Protein AF-A0A1Q4VH76-F1 (afdb_monomer_lite)

Secondary structure (DSSP, 8-state):
--HHHHHHHHTT---HHHHHHHHHHHHHHHSEEEEEEEEESS--TTHHHHHHHHHHHHTT-TTSEEEE-TTSSEEEEEEESS-TT-HHHHHHHHHHHH-S--PPPEEEEETTEEEEEEEEEEP-BTTTB--EEEEEEEEEHHHHHHHHHHHSPPTT----PPP-

Radius of gyration: 19.23 Å; chains: 1; bounding box: 39×55×54 Å

Foldseek 3Di:
DDVQLVCCVVVVVDDSVVSVVVVVVVCFQLAKKKKKFKDFPDDDACPQVVLQCLLCVQLPNNPWDWDADPSRRMIMTDSGPPDQQCFVVSQVSSCVSVDDDKDDWDWDAFPVGIKIKIKDWDDADPPGGGIMMMMMMMHRNVRVVRCCVVPDDDPPPPDDDDDD

Structure (mmCIF, N/CA/C/O backbone):
data_AF-A0A1Q4VH76-F1
#
_entry.id   AF-A0A1Q4VH76-F1
#
loop_
_atom_site.group_PDB
_atom_site.id
_atom_site.type_symbol
_atom_site.label_atom_id
_atom_site.label_alt_id
_atom_site.label_comp_id
_atom_site.label_asym_id
_atom_site.label_entity_id
_atom_site.label_seq_id
_atom_site.pdbx_PDB_ins_code
_atom_site.Cartn_x
_atom_site.Cartn_y
_atom_site.Cartn_z
_atom_site.occupancy
_atom_site.B_iso_or_equiv
_atom_site.auth_seq_id
_atom_site.auth_comp_id
_atom_site.auth_asym_id
_atom_site.auth_atom_id
_atom_site.pdbx_PDB_model_num
ATOM 1 N N . MET A 1 1 ? -13.783 11.649 24.751 1.00 48.97 1 MET A N 1
ATOM 2 C CA . MET A 1 1 ? -13.213 10.465 25.425 1.00 48.97 1 MET A CA 1
ATOM 3 C C . MET A 1 1 ? -13.866 9.288 24.732 1.00 48.97 1 MET A C 1
ATOM 5 O O . MET A 1 1 ? -15.086 9.298 24.699 1.00 48.97 1 MET A O 1
ATOM 9 N N . SER A 1 2 ? -13.124 8.432 24.026 1.00 60.19 2 SER A N 1
ATOM 10 C CA . SER A 1 2 ? -13.746 7.394 23.190 1.00 60.19 2 SER A CA 1
ATOM 11 C C . SER A 1 2 ? -14.300 6.272 24.068 1.00 60.19 2 SER A C 1
ATOM 13 O O . SER A 1 2 ? -13.543 5.666 24.828 1.00 60.19 2 SER A O 1
ATOM 15 N N . ASP A 1 3 ? -15.608 6.026 23.959 1.00 72.88 3 ASP A N 1
ATOM 16 C CA . ASP A 1 3 ? -16.342 4.971 24.682 1.00 72.88 3 ASP A CA 1
ATOM 17 C C . ASP A 1 3 ? -15.665 3.597 24.526 1.00 72.88 3 ASP A C 1
ATOM 19 O O . ASP A 1 3 ? -15.542 2.837 25.478 1.00 72.88 3 ASP A O 1
ATOM 23 N N . GLU A 1 4 ? -15.062 3.333 23.369 1.00 67.88 4 GLU A N 1
ATOM 24 C CA . GLU A 1 4 ? -14.482 2.028 23.037 1.00 67.88 4 GLU A CA 1
ATOM 25 C C . GLU A 1 4 ? -13.257 1.638 23.892 1.00 67.88 4 GLU A C 1
ATOM 27 O O . GLU A 1 4 ? -13.030 0.460 24.158 1.00 67.88 4 GLU A O 1
ATOM 32 N N . SER A 1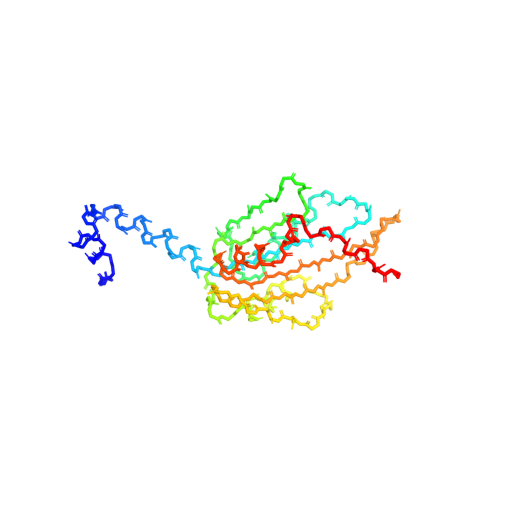 5 ? -12.458 2.602 24.372 1.00 74.88 5 SER A N 1
ATOM 33 C CA . SER A 1 5 ? -11.357 2.294 25.306 1.00 74.88 5 SER A CA 1
ATOM 34 C C . SER A 1 5 ? -11.874 2.013 26.717 1.00 74.88 5 SER A C 1
ATOM 36 O O . SER A 1 5 ? -11.227 1.291 27.471 1.00 74.88 5 SER A O 1
ATOM 38 N N . GLN A 1 6 ? -13.032 2.573 27.084 1.00 73.88 6 GLN A N 1
ATOM 39 C CA . GLN A 1 6 ? -13.699 2.240 28.341 1.00 73.88 6 GLN A CA 1
ATOM 40 C C . GLN A 1 6 ? -14.301 0.838 28.279 1.00 73.88 6 GLN A C 1
ATOM 42 O O . GLN A 1 6 ? -14.131 0.090 29.240 1.00 73.88 6 GLN A O 1
ATOM 47 N N . ASP A 1 7 ? -14.890 0.447 27.149 1.00 78.12 7 ASP A N 1
ATOM 48 C CA . ASP A 1 7 ? -15.429 -0.903 26.946 1.00 78.12 7 ASP A CA 1
ATOM 49 C C . ASP A 1 7 ? -14.333 -1.974 27.073 1.00 78.12 7 ASP A C 1
ATOM 51 O O . ASP A 1 7 ? -14.497 -2.958 27.793 1.00 78.12 7 ASP A O 1
ATOM 55 N N . LEU A 1 8 ? -13.151 -1.745 26.487 1.00 74.44 8 LEU A N 1
ATOM 56 C CA . LEU A 1 8 ? -11.996 -2.647 26.625 1.00 74.44 8 LEU A CA 1
ATOM 57 C C . LEU A 1 8 ? -11.519 -2.820 28.080 1.00 74.44 8 LEU A C 1
ATOM 59 O O . LEU A 1 8 ? -11.071 -3.903 28.460 1.00 74.44 8 LEU A O 1
ATOM 63 N N . VAL A 1 9 ? -11.626 -1.776 28.905 1.00 76.62 9 VAL A N 1
ATOM 64 C CA . VAL A 1 9 ? -11.285 -1.843 30.336 1.00 76.62 9 VAL A CA 1
ATOM 65 C C . VAL A 1 9 ? -12.382 -2.535 31.142 1.00 76.62 9 VAL A C 1
ATOM 67 O O . VAL A 1 9 ? -12.087 -3.376 31.991 1.00 76.62 9 VAL A O 1
ATOM 70 N N . LEU A 1 10 ? -13.645 -2.184 30.894 1.00 79.44 10 LEU A N 1
ATOM 71 C CA . LEU A 1 10 ? -14.787 -2.658 31.675 1.00 79.44 10 LEU A CA 1
ATOM 72 C C . LEU A 1 10 ? -15.162 -4.108 31.348 1.00 79.44 10 LEU A C 1
ATOM 74 O O . LEU A 1 10 ? -15.479 -4.870 32.260 1.00 79.44 10 LEU A O 1
ATOM 78 N N . GLU A 1 11 ? -15.102 -4.496 30.076 1.00 80.62 11 GLU A N 1
ATOM 79 C CA . GLU A 1 11 ? -15.498 -5.827 29.605 1.00 80.62 11 GLU A CA 1
ATOM 80 C C . GLU A 1 11 ? -14.295 -6.751 29.384 1.00 80.62 11 GLU A C 1
ATOM 82 O O . GLU A 1 11 ? -14.372 -7.949 29.658 1.00 80.62 11 GLU A O 1
ATOM 87 N N . GLY A 1 12 ? -13.166 -6.201 28.929 1.00 74.81 12 GLY A N 1
ATOM 88 C CA . GLY A 1 12 ? -11.950 -6.965 28.632 1.00 74.81 12 GLY A CA 1
ATOM 89 C C . GLY A 1 12 ? -11.050 -7.227 29.842 1.00 74.81 12 GLY A C 1
ATOM 90 O O . GLY A 1 12 ? -10.116 -8.021 29.742 1.00 74.81 12 GLY A O 1
ATOM 91 N N . GLY A 1 13 ? -11.302 -6.569 30.981 1.00 84.81 13 GLY A N 1
ATOM 92 C CA . GLY A 1 13 ? -10.467 -6.677 32.184 1.00 84.81 13 GLY A CA 1
ATOM 93 C C . GLY A 1 13 ? -9.053 -6.110 32.013 1.00 84.81 13 GLY A C 1
ATOM 94 O O . GLY A 1 13 ? -8.172 -6.417 32.817 1.00 84.81 13 GLY A O 1
ATOM 95 N N . LEU A 1 14 ? -8.834 -5.307 30.968 1.00 85.50 14 LEU A N 1
ATOM 96 C CA . LEU A 1 14 ? -7.560 -4.659 30.681 1.00 85.50 14 LEU A CA 1
ATOM 97 C C . LEU A 1 14 ? -7.347 -3.463 31.607 1.00 85.50 14 LEU A C 1
ATOM 99 O O . LEU A 1 14 ? -8.283 -2.760 31.994 1.00 85.50 14 LEU A O 1
ATOM 103 N N . THR A 1 15 ? -6.090 -3.171 31.922 1.00 90.62 15 THR A N 1
ATOM 104 C CA . THR A 1 15 ? -5.741 -1.858 32.461 1.00 90.62 15 THR A CA 1
ATOM 105 C C . THR A 1 15 ? -5.966 -0.782 31.398 1.00 90.62 15 THR A C 1
ATOM 107 O O . THR A 1 15 ? -5.955 -1.042 30.196 1.00 90.62 15 THR A O 1
ATOM 110 N N . TRP A 1 16 ? -6.127 0.472 31.826 1.00 85.56 16 TRP A N 1
ATOM 111 C CA . TRP A 1 16 ? -6.297 1.590 30.892 1.00 85.56 16 TRP A CA 1
ATOM 112 C C . TRP A 1 16 ? -5.133 1.725 29.897 1.00 85.56 16 TRP A C 1
ATOM 114 O O . TRP A 1 16 ? -5.353 2.045 28.733 1.00 85.56 16 TRP A O 1
ATOM 124 N N . ALA A 1 17 ? -3.899 1.456 30.336 1.00 86.69 17 ALA A N 1
ATOM 125 C CA . ALA A 1 17 ? -2.727 1.501 29.464 1.00 86.69 17 ALA A CA 1
ATOM 126 C C . ALA A 1 17 ? -2.792 0.421 28.372 1.00 86.69 17 ALA A C 1
ATOM 128 O O . ALA A 1 17 ? -2.596 0.733 27.202 1.00 86.69 17 ALA A O 1
ATOM 129 N N . GLU A 1 18 ? -3.147 -0.812 28.743 1.00 88.31 18 GLU A N 1
ATOM 130 C CA . GLU A 1 18 ? -3.310 -1.924 27.799 1.00 88.31 18 GLU A CA 1
ATOM 131 C C . GLU A 1 18 ? -4.471 -1.683 26.829 1.00 88.31 18 GLU A C 1
ATOM 133 O O . GLU A 1 18 ? -4.348 -1.974 25.645 1.00 88.31 18 GLU A O 1
ATOM 138 N N . ALA A 1 19 ? -5.584 -1.106 27.292 1.00 87.25 19 ALA A N 1
ATOM 139 C CA . ALA A 1 19 ? -6.715 -0.768 26.429 1.00 87.25 19 ALA A CA 1
ATOM 140 C C . ALA A 1 19 ? -6.363 0.317 25.396 1.00 87.25 19 ALA A C 1
ATOM 142 O O . ALA A 1 19 ? -6.783 0.230 24.243 1.00 87.25 19 ALA A O 1
ATOM 143 N N . VAL A 1 20 ? -5.576 1.326 25.786 1.00 85.62 20 VAL A N 1
ATOM 144 C CA . VAL A 1 20 ? -5.080 2.364 24.865 1.00 85.62 20 VAL A CA 1
ATOM 145 C C . VAL A 1 20 ? -4.078 1.784 23.869 1.00 85.62 20 VAL A C 1
ATOM 147 O O . VAL A 1 20 ? -4.159 2.090 22.682 1.00 85.62 20 VAL A O 1
ATOM 150 N N . GLU A 1 21 ? -3.157 0.934 24.324 1.00 86.19 21 GLU A N 1
ATOM 151 C CA . GLU A 1 21 ? -2.182 0.270 23.454 1.00 86.19 21 GLU A CA 1
ATOM 152 C C . GLU A 1 21 ? -2.870 -0.655 22.444 1.00 86.19 21 GLU A C 1
ATOM 154 O O . GLU A 1 21 ? -2.623 -0.556 21.242 1.00 86.19 21 GLU A O 1
ATOM 159 N N . LEU A 1 22 ? -3.793 -1.499 22.912 1.00 86.44 22 LEU A N 1
ATOM 160 C CA . LEU A 1 22 ? -4.586 -2.374 22.056 1.00 86.44 22 LEU A CA 1
ATOM 161 C C . LEU A 1 22 ? -5.420 -1.567 21.061 1.00 86.44 22 LEU A C 1
ATOM 163 O O . LEU A 1 22 ? -5.526 -1.960 19.902 1.00 86.44 22 LEU A O 1
ATOM 167 N N . ARG A 1 23 ? -5.986 -0.431 21.483 1.00 84.94 23 ARG A N 1
ATOM 168 C CA . ARG A 1 23 ? -6.723 0.438 20.569 1.00 84.94 23 ARG A CA 1
ATOM 169 C C . ARG A 1 23 ? -5.820 1.009 19.482 1.00 84.94 23 ARG A C 1
ATOM 171 O O . ARG A 1 23 ? -6.189 0.929 18.320 1.00 84.94 23 ARG A O 1
ATOM 178 N N . GLY A 1 24 ? -4.637 1.502 19.843 1.00 84.00 24 GLY A N 1
ATOM 179 C CA . GLY A 1 24 ? -3.658 1.975 18.865 1.00 84.00 24 GLY A CA 1
ATOM 180 C C . GLY A 1 24 ? -3.259 0.882 17.872 1.00 84.00 24 GLY A C 1
ATOM 181 O O . GLY A 1 24 ? -3.193 1.134 16.675 1.00 84.00 24 GLY A O 1
ATOM 182 N N . LEU A 1 25 ? -3.082 -0.357 18.345 1.00 85.12 25 LEU A N 1
ATOM 183 C CA . LEU A 1 25 ? -2.818 -1.493 17.464 1.00 85.12 25 LEU A CA 1
ATOM 184 C C . LEU A 1 25 ? -3.996 -1.771 16.520 1.00 85.12 25 LEU A C 1
ATOM 186 O O . LEU A 1 25 ? -3.782 -2.001 15.335 1.00 85.12 25 LEU A O 1
ATOM 190 N N . LEU A 1 26 ? -5.233 -1.760 17.024 1.00 84.88 26 LEU A N 1
ATOM 191 C CA . LEU A 1 26 ? -6.423 -1.955 16.194 1.00 84.88 26 LEU A CA 1
ATOM 192 C C . LEU A 1 26 ? -6.553 -0.850 15.142 1.00 84.88 26 LEU A C 1
ATOM 194 O O . LEU A 1 26 ? -6.774 -1.163 13.974 1.00 84.88 26 LEU A O 1
ATOM 198 N N . ASP A 1 27 ? -6.356 0.408 15.534 1.00 85.56 27 ASP A N 1
ATOM 199 C CA . ASP A 1 27 ? -6.379 1.551 14.622 1.00 85.56 27 ASP A CA 1
ATOM 200 C C . ASP A 1 27 ? -5.317 1.377 13.517 1.00 85.56 27 ASP A C 1
ATOM 202 O O . ASP A 1 27 ? -5.640 1.504 12.338 1.00 85.56 27 ASP A O 1
ATOM 206 N N . ASP A 1 28 ? -4.091 0.964 13.863 1.00 85.62 28 ASP A N 1
ATOM 207 C CA . ASP A 1 28 ? -3.028 0.662 12.891 1.00 85.62 28 ASP A CA 1
ATOM 208 C C . ASP A 1 28 ? -3.411 -0.485 11.932 1.00 85.62 28 ASP A C 1
ATOM 210 O O . ASP A 1 28 ? -3.054 -0.463 10.753 1.00 85.62 28 ASP A O 1
ATOM 214 N N . MET A 1 29 ? -4.143 -1.501 12.406 1.00 84.38 29 MET A N 1
ATOM 215 C CA . MET A 1 29 ? -4.558 -2.644 11.580 1.00 84.38 29 MET A CA 1
ATOM 216 C C . MET A 1 29 ? -5.687 -2.316 10.594 1.00 84.38 29 MET A C 1
ATOM 218 O O . MET A 1 29 ? -5.794 -2.961 9.543 1.00 84.38 29 MET A O 1
ATOM 222 N N . PHE A 1 30 ? -6.528 -1.339 10.929 1.00 86.88 30 PHE A N 1
ATOM 223 C CA . PHE A 1 30 ? -7.583 -0.824 10.054 1.00 86.88 30 PHE A CA 1
ATOM 224 C C . PHE A 1 30 ? -7.164 0.438 9.295 1.00 86.88 30 PHE A C 1
ATOM 226 O O . PHE A 1 30 ? -7.918 0.923 8.455 1.00 86.88 30 PHE A O 1
ATOM 233 N N . ALA A 1 31 ? -5.956 0.945 9.528 1.00 91.75 31 ALA A N 1
ATOM 234 C CA . ALA A 1 31 ? -5.408 2.047 8.763 1.00 91.75 31 ALA A CA 1
ATOM 235 C C . ALA A 1 31 ? -5.105 1.634 7.319 1.00 91.75 31 ALA A C 1
ATOM 237 O O . ALA A 1 31 ? -4.745 0.488 7.019 1.00 91.75 31 ALA A O 1
ATOM 238 N N . MET A 1 32 ? -5.207 2.611 6.418 1.00 95.50 32 MET A N 1
ATOM 239 C CA . MET A 1 32 ? -4.834 2.442 5.023 1.00 95.50 32 MET A CA 1
ATOM 240 C C . MET A 1 32 ? -3.332 2.161 4.912 1.00 95.50 32 MET A C 1
ATOM 242 O O . MET A 1 32 ? -2.495 2.914 5.422 1.00 95.50 32 MET A O 1
ATOM 246 N N . MET A 1 33 ? -3.005 1.096 4.194 1.00 96.88 33 MET A N 1
ATOM 247 C CA . MET A 1 33 ? -1.655 0.699 3.832 1.00 96.88 33 MET A CA 1
ATOM 248 C C . MET A 1 33 ? -1.498 0.803 2.315 1.00 96.88 33 MET A C 1
ATOM 250 O O . MET A 1 33 ? -2.428 0.552 1.546 1.00 96.88 33 MET A O 1
ATOM 254 N N . LEU A 1 34 ? -0.286 1.123 1.878 1.00 97.50 34 LEU A N 1
ATOM 255 C CA . LEU A 1 34 ? 0.115 1.053 0.479 1.00 97.50 34 LEU A CA 1
ATOM 256 C C . LEU A 1 34 ? 1.225 0.017 0.336 1.00 97.50 34 LEU A C 1
ATOM 258 O O . LEU A 1 34 ? 2.010 -0.203 1.258 1.00 97.50 34 LEU A O 1
ATOM 262 N N . SER A 1 35 ? 1.318 -0.612 -0.824 1.00 96.88 35 SER A N 1
ATOM 263 C CA . SER A 1 35 ? 2.424 -1.504 -1.151 1.00 96.88 35 SER A CA 1
ATOM 264 C C . SER A 1 35 ? 2.909 -1.235 -2.563 1.00 96.88 35 SER A C 1
ATOM 266 O O . SER A 1 35 ? 2.105 -0.934 -3.442 1.00 96.88 35 SER A O 1
ATOM 268 N N . VAL A 1 36 ? 4.220 -1.332 -2.764 1.00 96.38 36 VAL A N 1
ATOM 269 C CA . VAL A 1 36 ? 4.870 -1.292 -4.073 1.00 96.38 36 VAL A CA 1
ATOM 270 C C . VAL A 1 36 ? 5.679 -2.572 -4.235 1.00 96.38 36 VAL A C 1
ATOM 272 O O . VAL A 1 36 ? 6.454 -2.908 -3.341 1.00 96.38 36 VAL A O 1
ATOM 275 N N . THR A 1 37 ? 5.553 -3.238 -5.380 1.00 95.00 37 THR A N 1
ATOM 276 C CA . THR A 1 37 ? 6.392 -4.379 -5.768 1.00 95.00 37 THR A CA 1
ATOM 277 C C . THR A 1 37 ? 7.036 -4.111 -7.117 1.00 95.00 37 THR A C 1
ATOM 279 O O . THR A 1 37 ? 6.392 -3.638 -8.052 1.00 95.00 37 THR A O 1
ATOM 282 N N . VAL A 1 38 ? 8.322 -4.420 -7.210 1.00 93.31 38 VAL A N 1
ATOM 283 C CA . VAL A 1 38 ? 9.127 -4.318 -8.420 1.00 93.31 38 VAL A CA 1
ATOM 284 C C . VAL A 1 38 ? 9.328 -5.719 -8.978 1.00 93.31 38 VAL A C 1
ATOM 286 O O . VAL A 1 38 ? 9.963 -6.565 -8.354 1.00 93.31 38 VAL A O 1
ATOM 289 N N . GLU A 1 39 ? 8.811 -5.943 -10.174 1.00 91.56 39 GLU A N 1
ATOM 290 C CA . GLU A 1 39 ? 9.087 -7.113 -10.994 1.00 91.56 39 GLU A CA 1
ATOM 291 C C . GLU A 1 39 ? 10.107 -6.714 -12.061 1.00 91.56 39 GLU A C 1
ATOM 293 O O . GLU A 1 39 ? 9.918 -5.721 -12.760 1.00 91.56 39 GLU A O 1
ATOM 298 N N . ALA A 1 40 ? 11.215 -7.441 -12.163 1.00 86.56 40 ALA A N 1
ATOM 299 C CA . ALA A 1 40 ? 12.254 -7.154 -13.143 1.00 86.56 40 ALA A CA 1
ATOM 300 C C . ALA A 1 40 ? 13.019 -8.427 -13.512 1.00 86.56 40 ALA A C 1
ATOM 302 O O . ALA A 1 40 ? 13.303 -9.249 -12.640 1.00 86.56 40 ALA A O 1
ATOM 303 N N . ASP A 1 41 ? 13.423 -8.545 -14.780 1.00 82.56 41 ASP A N 1
ATOM 304 C CA . ASP A 1 41 ? 14.278 -9.651 -15.249 1.00 82.56 41 ASP A CA 1
ATOM 305 C C . ASP A 1 41 ? 15.638 -9.675 -14.533 1.00 82.56 41 ASP A C 1
ATOM 307 O O . ASP A 1 41 ? 16.237 -10.727 -14.304 1.00 82.56 41 ASP A O 1
ATOM 311 N N . VAL A 1 42 ? 16.137 -8.487 -14.188 1.00 81.00 42 VAL A N 1
ATOM 312 C CA . VAL A 1 42 ? 17.368 -8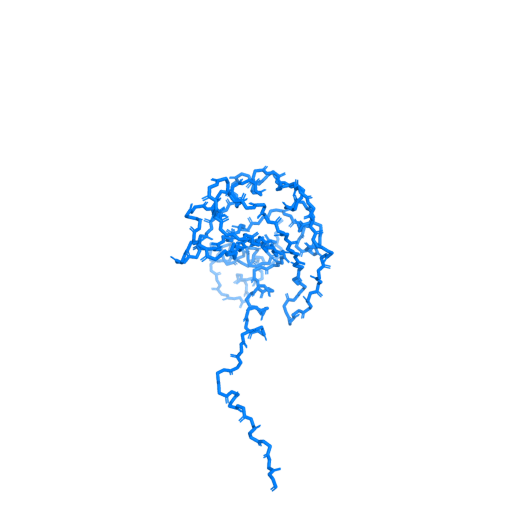.284 -13.430 1.00 81.00 42 VAL A CA 1
ATOM 313 C C . VAL A 1 42 ? 17.012 -7.494 -12.175 1.00 81.00 42 VAL A C 1
ATOM 315 O O . VAL A 1 42 ? 16.400 -6.431 -12.302 1.00 81.00 42 VAL A O 1
ATOM 318 N N . PRO A 1 43 ? 17.408 -7.954 -10.973 1.00 77.31 43 PRO A N 1
ATOM 319 C CA . PRO A 1 43 ? 17.166 -7.207 -9.749 1.00 77.31 43 PRO A CA 1
ATOM 320 C C . PRO A 1 43 ? 17.694 -5.777 -9.863 1.00 77.31 43 PRO A C 1
ATOM 322 O O . PRO A 1 43 ? 18.829 -5.563 -10.293 1.00 77.31 43 PRO A O 1
ATOM 325 N N . VAL A 1 44 ? 16.884 -4.809 -9.434 1.00 84.06 44 VAL A N 1
ATOM 326 C CA . VAL A 1 44 ? 17.278 -3.400 -9.315 1.00 84.06 44 VAL A CA 1
ATOM 327 C C . VAL A 1 44 ? 17.330 -3.059 -7.823 1.00 84.06 44 VAL A C 1
ATOM 329 O O . VAL A 1 44 ? 16.307 -2.678 -7.246 1.00 84.06 44 VAL A O 1
ATOM 332 N N . PRO A 1 45 ? 18.488 -3.246 -7.157 1.00 84.62 45 PRO A N 1
ATOM 333 C CA . PRO A 1 45 ? 18.591 -3.080 -5.713 1.00 84.62 45 PRO A CA 1
ATOM 334 C C . PRO A 1 45 ? 18.145 -1.687 -5.269 1.00 84.62 45 PRO A C 1
ATOM 336 O O . PRO A 1 45 ? 18.545 -0.683 -5.855 1.00 84.62 45 PRO A O 1
ATOM 339 N N . GLY A 1 46 ? 17.319 -1.632 -4.224 1.00 89.19 46 GLY A N 1
ATOM 340 C CA . GLY A 1 46 ? 16.840 -0.380 -3.635 1.00 89.19 46 GLY A CA 1
ATOM 341 C C . GLY A 1 46 ? 15.722 0.322 -4.411 1.00 89.19 46 GLY A C 1
ATOM 342 O O . GLY A 1 46 ? 15.201 1.321 -3.920 1.00 89.19 46 GLY A O 1
ATOM 343 N N . LEU A 1 47 ? 15.295 -0.185 -5.577 1.00 91.75 47 LEU A N 1
ATOM 344 C CA . LEU A 1 47 ? 14.230 0.465 -6.346 1.00 91.75 47 LEU A CA 1
ATOM 345 C C . LEU A 1 47 ? 12.896 0.473 -5.586 1.00 91.75 47 LEU A C 1
ATOM 347 O O . LEU A 1 47 ? 12.238 1.509 -5.538 1.00 91.75 47 LEU A O 1
ATOM 351 N N . ALA A 1 48 ? 12.515 -0.636 -4.943 1.00 93.88 48 ALA A N 1
ATOM 352 C CA . ALA A 1 48 ? 11.287 -0.695 -4.147 1.00 93.88 48 ALA A CA 1
ATOM 353 C C . ALA A 1 48 ? 11.306 0.316 -2.985 1.00 93.88 48 ALA A C 1
ATOM 355 O O . ALA A 1 48 ? 10.333 1.039 -2.775 1.00 93.88 48 ALA A O 1
ATOM 356 N N . GLU A 1 49 ? 12.440 0.432 -2.284 1.00 95.88 49 GLU A N 1
ATOM 357 C CA . GLU A 1 49 ? 12.635 1.417 -1.215 1.00 95.88 49 GLU A CA 1
ATOM 358 C C . GLU A 1 49 ? 12.530 2.852 -1.744 1.00 95.88 49 GLU A C 1
ATOM 360 O O . GLU A 1 49 ? 11.814 3.678 -1.179 1.00 95.88 49 GLU A O 1
ATOM 365 N N . GLN A 1 50 ? 13.193 3.147 -2.865 1.00 95.56 50 GLN A N 1
ATOM 366 C CA . GLN A 1 50 ? 13.147 4.463 -3.495 1.00 95.56 50 GLN A CA 1
ATOM 367 C C . GLN A 1 50 ? 11.721 4.845 -3.907 1.00 95.56 50 GLN A C 1
ATOM 369 O O . GLN A 1 50 ? 11.286 5.969 -3.651 1.00 95.56 50 GLN A O 1
ATOM 374 N N . LEU A 1 51 ? 10.978 3.924 -4.526 1.00 95.62 51 LEU A N 1
ATOM 375 C CA . LEU A 1 51 ? 9.584 4.155 -4.903 1.00 95.62 51 LEU A CA 1
ATOM 376 C C . LEU A 1 51 ? 8.714 4.381 -3.664 1.00 95.62 51 LEU A C 1
ATOM 378 O O . LEU A 1 51 ? 7.918 5.317 -3.645 1.00 95.62 51 LEU A O 1
ATOM 382 N N . ALA A 1 52 ? 8.908 3.598 -2.603 1.00 96.94 52 ALA A N 1
ATOM 383 C CA . ALA A 1 52 ? 8.174 3.781 -1.358 1.00 96.94 52 ALA A CA 1
ATOM 384 C C . ALA A 1 52 ? 8.458 5.134 -0.690 1.00 96.94 52 ALA A C 1
ATOM 386 O O . ALA A 1 52 ? 7.535 5.786 -0.202 1.00 96.94 52 ALA A O 1
ATOM 387 N N . LEU A 1 53 ? 9.709 5.603 -0.715 1.00 97.12 53 LEU A N 1
ATOM 388 C CA . LEU A 1 53 ? 10.086 6.931 -0.224 1.00 97.12 53 LEU A CA 1
ATOM 389 C C . LEU A 1 53 ? 9.406 8.052 -1.020 1.00 97.12 53 LEU A C 1
ATOM 391 O O . LEU A 1 53 ? 8.935 9.029 -0.426 1.00 97.12 53 LEU A O 1
ATOM 395 N N . LEU A 1 54 ? 9.337 7.908 -2.346 1.00 96.31 54 LEU A N 1
ATOM 396 C CA . LEU A 1 54 ? 8.653 8.856 -3.226 1.00 96.31 54 LEU A CA 1
ATOM 397 C C . LEU A 1 54 ? 7.147 8.877 -2.966 1.00 96.31 54 LEU A C 1
ATOM 399 O O . LEU A 1 54 ? 6.592 9.959 -2.801 1.00 96.31 54 LEU A O 1
ATOM 403 N N . VAL A 1 55 ? 6.505 7.709 -2.858 1.00 97.12 55 VAL A N 1
ATOM 404 C CA . VAL A 1 55 ? 5.080 7.601 -2.507 1.00 97.12 55 VAL A CA 1
ATOM 405 C C . VAL A 1 55 ? 4.820 8.265 -1.163 1.00 97.12 55 VAL A C 1
ATOM 407 O O . VAL A 1 55 ? 4.018 9.190 -1.099 1.00 97.12 55 VAL A O 1
ATOM 410 N N . ARG A 1 56 ? 5.546 7.867 -0.110 1.00 96.62 56 ARG A N 1
ATOM 411 C CA . ARG A 1 56 ? 5.399 8.420 1.244 1.00 96.62 56 ARG A CA 1
ATOM 412 C C . ARG A 1 56 ? 5.495 9.947 1.259 1.00 96.62 56 ARG A C 1
ATOM 414 O O . ARG A 1 56 ? 4.709 10.620 1.920 1.00 96.62 56 ARG A O 1
ATOM 421 N N . THR A 1 57 ? 6.461 10.495 0.524 1.00 96.06 57 THR A N 1
ATOM 422 C CA . THR A 1 57 ? 6.652 11.946 0.418 1.00 96.06 57 THR A CA 1
ATOM 423 C C . THR A 1 57 ? 5.530 12.599 -0.389 1.00 96.06 57 THR A C 1
ATOM 425 O O . THR A 1 57 ? 5.004 13.630 0.020 1.00 96.06 57 THR A O 1
ATOM 428 N N . GLY A 1 58 ? 5.145 12.008 -1.521 1.00 96.06 58 GLY A N 1
ATOM 429 C CA . GLY A 1 58 ? 4.162 12.581 -2.437 1.00 96.06 58 GLY A CA 1
ATOM 430 C C . GLY A 1 58 ? 2.724 12.537 -1.923 1.00 96.06 58 GLY A C 1
ATOM 431 O O . GLY A 1 58 ? 1.951 13.428 -2.258 1.00 96.06 58 GLY A O 1
ATOM 432 N N . ILE A 1 59 ? 2.379 11.573 -1.064 1.00 96.19 59 ILE A N 1
ATOM 433 C CA . ILE A 1 59 ? 1.081 11.548 -0.367 1.00 96.19 59 ILE A CA 1
ATOM 434 C C . ILE A 1 59 ? 1.063 12.425 0.898 1.00 96.19 59 ILE A C 1
ATOM 436 O O . ILE A 1 59 ? 0.033 12.519 1.554 1.00 96.19 59 ILE A O 1
ATOM 440 N N . GLY A 1 60 ? 2.181 13.079 1.242 1.00 95.31 60 GLY A N 1
ATOM 441 C CA . GLY A 1 60 ? 2.258 13.990 2.387 1.00 95.31 60 GLY A CA 1
ATOM 442 C C . GLY A 1 60 ? 2.363 13.302 3.750 1.00 95.31 60 GLY A C 1
ATOM 443 O O . GLY A 1 60 ? 2.030 13.917 4.758 1.00 95.31 60 GLY A O 1
ATOM 444 N N . GLU A 1 61 ? 2.862 12.066 3.797 1.00 93.12 61 GLU A N 1
ATOM 445 C CA . GLU A 1 61 ? 2.888 11.217 4.997 1.00 93.12 61 GLU A CA 1
ATOM 446 C C . GLU A 1 61 ? 4.326 10.886 5.455 1.00 93.12 61 GLU A C 1
ATOM 448 O O . GLU A 1 61 ? 4.716 9.719 5.551 1.00 93.12 61 GLU A O 1
ATOM 453 N N . PRO A 1 62 ? 5.185 11.884 5.745 1.00 87.88 62 PRO A N 1
ATOM 454 C CA . PRO A 1 62 ? 6.622 11.671 5.960 1.00 87.88 62 PRO A CA 1
ATOM 455 C C . PRO A 1 62 ? 6.953 10.784 7.171 1.00 87.88 62 PRO A C 1
ATOM 457 O O . PRO A 1 62 ? 8.074 10.282 7.275 1.00 87.88 62 PRO A O 1
ATOM 460 N N . HIS A 1 63 ? 5.997 10.600 8.082 1.00 87.75 63 HIS A N 1
ATOM 461 C CA . HIS A 1 63 ? 6.160 9.840 9.317 1.00 87.75 63 HIS A CA 1
ATOM 462 C C . HIS A 1 63 ? 5.702 8.382 9.207 1.00 87.75 63 HIS A C 1
ATOM 464 O O . HIS A 1 63 ? 5.986 7.598 10.114 1.00 87.75 63 HIS A O 1
ATOM 470 N N . CYS A 1 64 ? 5.055 7.991 8.103 1.00 90.81 64 CYS A N 1
ATOM 471 C CA . CYS A 1 64 ? 4.691 6.598 7.882 1.00 90.81 64 CYS A CA 1
ATOM 472 C C . CYS A 1 64 ? 5.933 5.715 7.750 1.00 90.81 64 CYS A C 1
ATOM 474 O O . CYS A 1 64 ? 6.977 6.110 7.202 1.00 90.81 64 CYS A O 1
ATOM 476 N N . ARG A 1 65 ? 5.812 4.488 8.259 1.00 94.25 65 ARG A N 1
ATOM 477 C CA . ARG A 1 65 ? 6.887 3.503 8.191 1.00 94.25 65 ARG A CA 1
ATOM 478 C C . ARG A 1 65 ? 6.977 2.954 6.775 1.00 94.25 65 ARG A C 1
ATOM 480 O O . ARG A 1 65 ? 5.983 2.894 6.053 1.00 94.25 65 ARG A O 1
ATOM 487 N N . ILE A 1 66 ? 8.188 2.559 6.405 1.00 96.88 66 ILE A N 1
ATOM 488 C CA . ILE A 1 66 ? 8.451 1.761 5.213 1.00 96.88 66 ILE A CA 1
ATOM 489 C C . ILE A 1 66 ? 9.060 0.456 5.700 1.00 96.88 66 ILE A C 1
ATOM 491 O O . ILE A 1 66 ? 10.027 0.477 6.463 1.00 96.88 66 ILE A O 1
ATOM 495 N N . GLN A 1 67 ? 8.484 -0.661 5.276 1.00 96.00 67 GLN A N 1
ATOM 496 C CA . GLN A 1 67 ? 8.999 -1.990 5.571 1.00 96.00 67 GLN A CA 1
ATOM 497 C C . GLN A 1 67 ? 9.282 -2.722 4.266 1.00 96.00 67 GLN A C 1
ATOM 499 O O . GLN A 1 67 ? 8.386 -2.899 3.444 1.00 96.00 67 GLN A O 1
ATOM 504 N N . LEU A 1 68 ? 10.533 -3.141 4.090 1.00 96.19 68 LEU A N 1
ATOM 505 C CA . LEU A 1 68 ? 10.968 -3.909 2.930 1.00 96.19 68 LEU A CA 1
ATOM 506 C C . LEU A 1 68 ? 10.726 -5.404 3.147 1.00 96.19 68 LEU A C 1
ATOM 508 O O . LEU A 1 68 ? 10.831 -5.901 4.272 1.00 96.19 68 LEU A O 1
ATOM 512 N N . SER A 1 69 ? 10.428 -6.115 2.063 1.00 93.56 69 SER A N 1
ATOM 513 C CA . SER A 1 69 ? 10.529 -7.573 2.025 1.00 93.56 69 SER A CA 1
ATOM 514 C C . SER A 1 69 ? 11.992 -8.018 2.106 1.00 93.56 69 SER A C 1
ATOM 516 O O . SER A 1 69 ? 12.909 -7.258 1.794 1.00 93.56 69 SER A O 1
ATOM 518 N N . GLU A 1 70 ? 12.220 -9.270 2.509 1.00 90.88 70 GLU A N 1
ATOM 519 C CA . GLU A 1 70 ? 13.574 -9.834 2.638 1.00 90.88 70 GLU A CA 1
ATOM 520 C C . GLU A 1 70 ? 14.347 -9.841 1.310 1.00 90.88 70 GLU A C 1
ATOM 522 O O . GLU A 1 70 ? 15.563 -9.664 1.299 1.00 90.88 70 GLU A O 1
ATOM 527 N N . ASP A 1 71 ? 13.641 -10.008 0.189 1.00 89.50 71 ASP A N 1
ATOM 528 C CA . ASP A 1 71 ? 14.207 -9.961 -1.163 1.00 89.50 71 ASP A CA 1
ATOM 529 C C . ASP A 1 71 ? 14.430 -8.530 -1.692 1.00 89.50 71 ASP A C 1
ATOM 531 O O . ASP A 1 71 ? 15.036 -8.349 -2.749 1.00 89.50 71 ASP A O 1
ATOM 535 N N . GLY A 1 72 ? 13.959 -7.506 -0.969 1.00 89.81 72 GLY A N 1
ATOM 536 C CA . GLY A 1 72 ? 14.055 -6.099 -1.358 1.00 89.81 72 GLY A CA 1
ATOM 537 C C . GLY A 1 72 ? 13.234 -5.713 -2.594 1.00 89.81 72 GLY A C 1
ATOM 538 O O . GLY A 1 72 ? 13.401 -4.601 -3.099 1.00 89.81 72 GLY A O 1
ATOM 539 N N . LEU A 1 73 ? 12.365 -6.600 -3.093 1.00 92.00 73 LEU A N 1
ATOM 540 C CA . LEU A 1 73 ? 11.527 -6.359 -4.272 1.00 92.00 73 LEU A CA 1
ATOM 541 C C . LEU A 1 73 ? 10.222 -5.649 -3.927 1.00 92.00 73 LEU A C 1
ATOM 543 O O . LEU A 1 73 ? 9.608 -5.040 -4.800 1.00 92.00 73 LEU A O 1
ATOM 547 N N . SER A 1 74 ? 9.795 -5.709 -2.667 1.00 94.25 74 SER A N 1
ATOM 548 C CA . SER A 1 74 ? 8.555 -5.102 -2.202 1.00 94.25 74 SER A CA 1
ATOM 549 C C . SER A 1 74 ? 8.785 -4.175 -1.019 1.00 94.25 74 SER A C 1
ATOM 551 O O . SER A 1 74 ? 9.667 -4.385 -0.186 1.00 94.25 74 SER A O 1
ATOM 553 N N . ALA A 1 75 ? 7.945 -3.152 -0.930 1.00 96.50 75 ALA A N 1
ATOM 554 C CA . ALA A 1 75 ? 7.926 -2.203 0.165 1.00 96.50 75 ALA A CA 1
ATOM 555 C C . ALA A 1 75 ? 6.477 -1.927 0.578 1.00 96.50 75 ALA A C 1
ATOM 557 O O . ALA A 1 75 ? 5.651 -1.535 -0.246 1.00 96.50 75 ALA A O 1
ATOM 558 N N . ALA A 1 76 ? 6.167 -2.128 1.855 1.00 96.31 76 ALA A N 1
ATOM 559 C CA . ALA A 1 76 ? 4.915 -1.704 2.467 1.00 96.31 76 ALA A CA 1
ATOM 560 C C . ALA A 1 76 ? 5.086 -0.317 3.093 1.00 96.31 76 ALA A C 1
ATOM 562 O O . ALA A 1 76 ? 6.133 -0.013 3.667 1.00 96.31 76 ALA A O 1
ATOM 563 N N . ILE A 1 77 ? 4.051 0.511 2.993 1.00 97.06 77 ILE A N 1
ATOM 564 C CA . ILE A 1 77 ? 4.016 1.892 3.466 1.00 97.06 77 ILE A CA 1
ATOM 565 C C . ILE A 1 77 ? 2.785 2.050 4.348 1.00 97.06 77 ILE A C 1
ATOM 567 O O . ILE A 1 77 ? 1.664 1.786 3.913 1.00 97.06 77 ILE A O 1
ATOM 571 N N . GLY A 1 78 ? 2.998 2.512 5.573 1.00 95.31 78 GLY A N 1
ATOM 572 C CA . GLY A 1 78 ? 1.925 2.835 6.505 1.00 95.31 78 GLY A CA 1
ATOM 573 C C . GLY A 1 78 ? 2.261 2.458 7.949 1.00 95.31 78 GLY A C 1
ATOM 574 O O . GLY A 1 78 ? 3.431 2.193 8.251 1.00 95.31 78 GLY A O 1
ATOM 575 N N . PRO A 1 79 ? 1.271 2.473 8.855 1.00 94.00 79 PRO A N 1
ATOM 576 C CA . PRO A 1 79 ? -0.111 2.939 8.643 1.00 94.00 79 PRO A CA 1
ATOM 577 C C . PRO A 1 79 ? -0.153 4.398 8.172 1.00 94.00 79 PRO A C 1
ATOM 579 O O . PRO A 1 79 ? 0.674 5.193 8.615 1.00 94.00 79 PRO A O 1
ATOM 582 N N . THR A 1 80 ? -1.046 4.732 7.234 1.00 94.12 80 THR A N 1
ATOM 583 C CA . THR A 1 80 ? -1.232 6.102 6.705 1.00 94.12 80 THR A CA 1
ATOM 584 C C . THR A 1 80 ? -2.476 6.764 7.298 1.00 94.12 80 THR A C 1
ATOM 586 O O . THR A 1 80 ? -3.384 6.069 7.748 1.00 94.12 80 THR A O 1
ATOM 589 N N . GLY A 1 81 ? -2.544 8.098 7.281 1.00 90.75 81 GLY A N 1
ATOM 590 C CA . GLY A 1 81 ? -3.733 8.869 7.657 1.00 90.75 81 GLY A CA 1
ATOM 591 C C . GLY A 1 81 ? -4.756 9.026 6.527 1.00 90.75 81 GLY A C 1
ATOM 592 O O . GLY A 1 81 ? -5.699 9.808 6.657 1.00 90.75 81 GLY A O 1
ATOM 593 N N . LEU A 1 82 ? -4.571 8.318 5.407 1.00 92.81 82 LEU A N 1
ATOM 594 C CA . LEU A 1 82 ? -5.532 8.283 4.309 1.00 92.81 82 LEU A CA 1
ATOM 595 C C . LEU A 1 82 ? -6.807 7.549 4.736 1.00 92.81 82 LEU A C 1
ATOM 597 O O . LEU A 1 82 ? -6.772 6.639 5.564 1.00 92.81 82 LEU A O 1
ATOM 601 N N . ASP A 1 83 ? -7.930 7.930 4.131 1.00 91.75 83 ASP A N 1
ATOM 60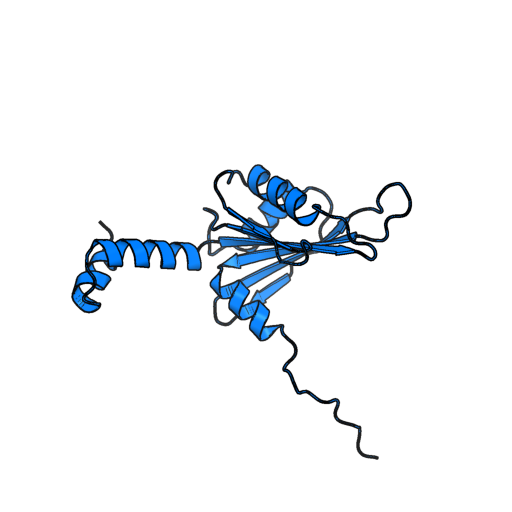2 C CA . ASP A 1 83 ? -9.233 7.336 4.427 1.00 91.75 83 ASP A CA 1
ATOM 603 C C . ASP A 1 83 ? -9.234 5.825 4.130 1.00 91.75 83 ASP A C 1
ATOM 605 O O . ASP A 1 83 ? -9.059 5.399 2.982 1.00 91.75 83 ASP A O 1
ATOM 609 N N . ALA A 1 84 ? -9.430 5.026 5.183 1.00 88.12 84 ALA A N 1
ATOM 610 C CA . ALA A 1 84 ? -9.420 3.568 5.151 1.00 88.12 84 ALA A CA 1
ATOM 611 C C . ALA A 1 84 ? -10.499 2.978 4.223 1.00 88.12 84 ALA A C 1
ATOM 613 O O . ALA A 1 84 ? -10.308 1.899 3.660 1.00 88.12 84 ALA A O 1
ATOM 614 N N . GLU A 1 85 ? -11.595 3.709 4.001 1.00 90.12 85 GLU A N 1
ATOM 615 C CA . GLU A 1 85 ? -12.723 3.274 3.172 1.00 90.12 85 GLU A CA 1
ATOM 616 C C . GLU A 1 85 ? -12.500 3.535 1.672 1.00 90.12 85 GLU A C 1
ATOM 618 O O . GLU A 1 85 ? -13.292 3.104 0.829 1.00 90.12 85 GLU A O 1
ATOM 623 N N . LEU A 1 86 ? -11.421 4.239 1.304 1.00 93.69 86 LEU A N 1
ATOM 624 C CA . LEU A 1 86 ? -11.185 4.724 -0.058 1.00 93.69 86 LEU A CA 1
ATOM 625 C C . LEU A 1 86 ? -9.854 4.222 -0.653 1.00 93.69 86 LEU A C 1
ATOM 627 O O . LEU A 1 86 ? -9.008 5.034 -1.050 1.00 93.69 86 LEU A O 1
ATOM 631 N N . PRO A 1 87 ? -9.656 2.898 -0.828 1.00 95.50 87 PRO A N 1
ATOM 632 C CA . PRO A 1 87 ? -8.409 2.358 -1.377 1.00 95.50 87 PRO A CA 1
ATOM 633 C C . PRO A 1 87 ? -8.110 2.857 -2.794 1.00 95.50 87 PRO A C 1
ATOM 635 O O . PRO A 1 87 ? -6.954 3.088 -3.126 1.00 95.50 87 PRO A O 1
ATOM 638 N N . LEU A 1 88 ? -9.125 3.105 -3.631 1.00 97.00 88 LEU A N 1
ATOM 639 C CA . LEU A 1 88 ? -8.910 3.685 -4.963 1.00 97.00 88 LEU A CA 1
ATOM 640 C C . LEU A 1 88 ? -8.348 5.110 -4.902 1.00 97.00 88 LEU A C 1
ATOM 642 O O . LEU A 1 88 ? -7.494 5.462 -5.713 1.00 97.00 88 LEU A O 1
ATOM 646 N N . ALA A 1 89 ? -8.802 5.925 -3.946 1.00 97.12 89 ALA A N 1
ATOM 647 C CA . ALA A 1 89 ? -8.288 7.280 -3.774 1.00 97.12 89 ALA A CA 1
ATOM 648 C C . ALA A 1 89 ? -6.844 7.253 -3.255 1.00 97.12 89 ALA A C 1
ATOM 650 O O . ALA A 1 89 ? -5.994 7.980 -3.768 1.00 97.12 89 ALA A O 1
ATOM 651 N N . ALA A 1 90 ? -6.553 6.367 -2.297 1.00 97.31 90 ALA A N 1
ATOM 652 C CA . ALA A 1 90 ? -5.202 6.155 -1.789 1.00 97.31 90 ALA A CA 1
ATOM 653 C C . ALA A 1 90 ? -4.245 5.665 -2.891 1.00 97.31 90 ALA A C 1
ATOM 655 O O . ALA A 1 90 ? -3.146 6.200 -3.049 1.00 97.31 90 ALA A O 1
ATOM 656 N N . LEU A 1 91 ? -4.693 4.712 -3.715 1.00 97.88 91 LEU A N 1
ATOM 657 C CA . LEU A 1 91 ? -3.937 4.207 -4.858 1.00 97.88 91 LEU A CA 1
ATOM 658 C C . LEU A 1 91 ? -3.673 5.307 -5.893 1.00 97.88 91 LEU A C 1
ATOM 660 O O . LEU A 1 91 ? -2.552 5.436 -6.378 1.00 97.88 91 LEU A O 1
ATOM 664 N N . ALA A 1 92 ? -4.679 6.131 -6.202 1.00 97.62 92 ALA A N 1
ATOM 665 C CA . ALA A 1 92 ? -4.537 7.250 -7.129 1.00 97.62 92 ALA A CA 1
ATOM 666 C C . ALA A 1 92 ? -3.550 8.310 -6.611 1.00 97.62 92 ALA A C 1
ATOM 668 O O . ALA A 1 92 ? -2.745 8.827 -7.387 1.00 97.62 92 ALA A O 1
ATOM 669 N N . ALA A 1 93 ? -3.561 8.603 -5.306 1.00 97.25 93 ALA A N 1
ATOM 670 C CA . ALA A 1 93 ? -2.598 9.510 -4.685 1.00 97.25 93 ALA A CA 1
ATOM 671 C C . ALA A 1 93 ? -1.161 8.965 -4.785 1.00 97.25 93 ALA A C 1
ATOM 673 O O . ALA A 1 93 ? -0.251 9.689 -5.192 1.00 97.25 93 ALA A O 1
ATOM 674 N N . ALA A 1 94 ? -0.964 7.675 -4.492 1.00 97.19 94 ALA A N 1
ATOM 675 C CA . ALA A 1 94 ? 0.331 7.009 -4.627 1.00 97.19 94 ALA A CA 1
ATOM 676 C C . ALA A 1 94 ? 0.821 6.969 -6.088 1.00 97.19 94 ALA A C 1
ATOM 678 O O . ALA A 1 94 ? 1.985 7.262 -6.368 1.00 97.19 94 ALA A O 1
ATOM 679 N N . ALA A 1 95 ? -0.075 6.679 -7.035 1.00 96.44 95 ALA A N 1
ATOM 680 C CA . ALA A 1 95 ? 0.230 6.655 -8.467 1.00 96.44 95 ALA A CA 1
ATOM 681 C C . ALA A 1 95 ? 0.627 8.046 -8.965 1.00 96.44 95 ALA A C 1
ATOM 683 O O . ALA A 1 95 ? 1.616 8.195 -9.685 1.00 96.44 95 ALA A O 1
ATOM 684 N N . GLY A 1 96 ? -0.104 9.072 -8.521 1.00 96.00 96 GLY A N 1
ATOM 685 C CA . GLY A 1 96 ? 0.201 10.472 -8.788 1.00 96.00 96 GLY A CA 1
ATOM 686 C C . GLY A 1 96 ? 1.571 10.887 -8.249 1.00 96.00 96 GLY A C 1
ATOM 687 O O . GLY A 1 96 ? 2.321 11.550 -8.962 1.00 96.00 96 GLY A O 1
ATOM 688 N N . ALA A 1 97 ? 1.938 10.438 -7.043 1.00 95.62 97 ALA A N 1
ATOM 689 C CA . ALA A 1 97 ? 3.251 10.695 -6.448 1.00 95.62 97 ALA A CA 1
ATOM 690 C C . ALA A 1 97 ? 4.411 10.111 -7.274 1.00 95.62 97 ALA A C 1
ATOM 692 O O . ALA A 1 97 ? 5.474 10.723 -7.372 1.00 95.62 97 ALA A O 1
ATOM 693 N N . LEU A 1 98 ? 4.209 8.945 -7.892 1.00 94.06 98 LEU A N 1
ATOM 694 C CA . LEU A 1 98 ? 5.203 8.307 -8.759 1.00 94.06 98 LEU A CA 1
ATOM 695 C C . LEU A 1 98 ? 5.164 8.792 -10.215 1.00 94.06 98 LEU A C 1
ATOM 697 O O . LEU A 1 98 ? 6.066 8.450 -10.989 1.00 94.06 98 LEU A O 1
ATOM 701 N N . GLY A 1 99 ? 4.131 9.542 -10.604 1.00 91.50 99 GLY A N 1
ATOM 702 C CA . GLY A 1 99 ? 3.887 9.978 -11.978 1.00 91.50 99 GLY A CA 1
ATOM 703 C C . GLY A 1 99 ? 3.703 8.818 -12.966 1.00 91.50 99 GLY A C 1
ATOM 704 O O . GLY A 1 99 ? 3.457 7.675 -12.585 1.00 91.50 99 GLY A O 1
ATOM 705 N N . GLY A 1 100 ? 3.863 9.100 -14.260 1.00 89.31 100 GLY A N 1
ATOM 706 C CA . GLY A 1 100 ? 3.767 8.095 -15.325 1.00 89.31 100 GLY A CA 1
ATOM 707 C C . GLY A 1 100 ? 2.333 7.701 -15.697 1.00 89.31 100 GLY A C 1
ATOM 708 O O . GLY A 1 100 ? 1.365 8.298 -15.233 1.00 89.31 100 GLY A O 1
ATOM 709 N N . THR A 1 101 ? 2.217 6.711 -16.584 1.00 92.69 101 THR A N 1
ATOM 710 C CA . THR A 1 101 ? 0.930 6.131 -16.999 1.00 92.69 101 THR A CA 1
ATOM 711 C C . THR A 1 101 ? 0.762 4.786 -16.315 1.00 92.69 101 THR A C 1
ATOM 713 O O . THR A 1 101 ? 1.682 3.973 -16.345 1.00 92.69 101 THR A O 1
ATOM 716 N N . TRP A 1 102 ? -0.394 4.581 -15.696 1.00 95.25 102 TRP A N 1
ATOM 717 C CA . TRP A 1 102 ? -0.740 3.373 -14.955 1.00 95.25 102 TRP A CA 1
ATOM 718 C C . TRP A 1 102 ? -1.882 2.646 -15.656 1.00 95.25 102 TRP A C 1
ATOM 720 O O . TRP A 1 102 ? -2.703 3.278 -16.321 1.00 95.25 102 TRP A O 1
ATOM 730 N N . GLU A 1 103 ? -1.917 1.327 -15.506 1.00 97.19 103 GLU A N 1
ATOM 731 C CA . GLU A 1 103 ? -3.052 0.500 -15.901 1.00 97.19 103 GLU A CA 1
ATOM 732 C C . GLU A 1 103 ? -4.310 0.904 -15.116 1.00 97.19 103 GLU A C 1
ATOM 734 O O . GLU A 1 103 ? -4.229 1.419 -13.991 1.00 97.19 103 GLU A O 1
ATOM 739 N N . ASP A 1 104 ? -5.484 0.645 -15.691 1.00 96.88 104 ASP A N 1
ATOM 740 C CA . ASP A 1 104 ? -6.742 0.867 -14.984 1.00 96.88 104 ASP A CA 1
ATOM 741 C C . ASP A 1 104 ? -6.756 0.045 -13.684 1.00 96.88 104 ASP A C 1
ATOM 743 O O . ASP A 1 104 ? -6.482 -1.161 -13.710 1.00 96.88 104 ASP A O 1
ATOM 747 N N . PRO A 1 105 ? -7.049 0.670 -12.531 1.00 96.31 105 PRO A N 1
ATOM 748 C CA . PRO A 1 105 ? -6.977 -0.022 -11.261 1.00 96.31 105 PRO A CA 1
ATOM 749 C C . PRO A 1 105 ? -8.064 -1.093 -11.158 1.00 96.31 105 PRO A C 1
ATOM 751 O O . PRO A 1 105 ? -9.234 -0.865 -11.471 1.00 96.31 105 PRO A O 1
ATOM 754 N N . VAL A 1 106 ? -7.680 -2.254 -10.642 1.00 95.69 106 VAL A N 1
ATOM 755 C CA . VAL A 1 106 ? -8.579 -3.363 -10.332 1.00 95.69 106 VAL A CA 1
ATOM 756 C C . VAL A 1 106 ? -8.865 -3.357 -8.838 1.00 95.69 106 VAL A C 1
ATOM 758 O O . VAL A 1 106 ? -7.950 -3.256 -8.025 1.00 95.69 106 VAL A O 1
ATOM 761 N N . VAL A 1 107 ? -10.135 -3.496 -8.461 1.00 94.62 107 VAL A N 1
ATOM 762 C CA . VAL A 1 107 ? -10.539 -3.658 -7.060 1.00 94.62 107 VAL A CA 1
ATOM 763 C C . VAL A 1 107 ? -10.933 -5.104 -6.819 1.00 94.62 107 VAL A C 1
ATOM 765 O O . VAL A 1 107 ? -11.847 -5.621 -7.459 1.00 94.62 107 VAL A O 1
ATOM 768 N N . THR A 1 108 ? -10.264 -5.738 -5.863 1.00 93.00 108 THR A N 1
ATOM 769 C CA . THR A 1 108 ? -10.585 -7.084 -5.393 1.00 93.00 108 THR A CA 1
ATOM 770 C C . THR A 1 108 ? -11.224 -6.986 -4.015 1.00 93.00 108 THR A C 1
ATOM 772 O O . THR A 1 108 ? -10.652 -6.390 -3.105 1.00 93.00 108 THR A O 1
ATOM 775 N N . GLY A 1 109 ? -12.418 -7.551 -3.850 1.00 90.00 109 GLY A N 1
ATOM 776 C CA . GLY A 1 109 ? -13.039 -7.688 -2.534 1.00 90.00 109 GLY A CA 1
ATOM 777 C C . GLY A 1 109 ? -12.461 -8.889 -1.793 1.00 90.00 109 GLY A C 1
ATOM 778 O O . GLY A 1 109 ? -12.410 -9.974 -2.362 1.00 90.00 109 GLY A O 1
ATOM 779 N N . THR A 1 110 ? -12.062 -8.698 -0.539 1.00 88.00 110 THR A N 1
ATOM 780 C CA . THR A 1 110 ? -11.670 -9.782 0.378 1.00 88.00 110 THR A CA 1
ATOM 781 C C . THR A 1 110 ? -12.694 -9.910 1.499 1.00 88.00 110 THR A C 1
ATOM 783 O O . THR A 1 110 ? -13.531 -9.020 1.691 1.00 88.00 110 THR A O 1
ATOM 786 N N . ALA A 1 111 ? -12.590 -10.962 2.314 1.00 86.50 111 ALA A N 1
ATOM 787 C CA . ALA A 1 111 ? -13.390 -11.075 3.536 1.00 86.50 111 ALA A CA 1
ATOM 788 C C . ALA A 1 111 ? -13.190 -9.905 4.529 1.00 86.50 111 ALA A C 1
ATOM 790 O O . ALA A 1 111 ? -14.041 -9.689 5.388 1.00 86.50 111 ALA A O 1
ATOM 791 N N . MET A 1 112 ? -12.087 -9.154 4.411 1.00 88.81 112 MET A N 1
ATOM 792 C CA . MET A 1 112 ? -11.691 -8.077 5.328 1.00 88.81 112 MET A CA 1
ATOM 793 C C . MET A 1 112 ? -11.726 -6.681 4.685 1.00 88.81 112 MET A C 1
ATOM 795 O O . MET A 1 112 ? -11.218 -5.728 5.269 1.00 88.81 112 MET A O 1
ATOM 799 N N . GLY A 1 113 ? -12.308 -6.557 3.489 1.00 89.75 113 GLY A N 1
ATOM 800 C CA . GLY A 1 113 ? -12.449 -5.289 2.775 1.00 89.75 113 GLY A CA 1
ATOM 801 C C . GLY A 1 113 ? -11.788 -5.272 1.392 1.00 89.75 113 GLY A C 1
ATOM 802 O O . GLY A 1 113 ? -11.186 -6.263 0.962 1.00 89.75 113 GLY A O 1
ATOM 803 N N . PRO A 1 114 ? -11.946 -4.167 0.650 1.00 94.06 114 PRO A N 1
ATOM 804 C CA . PRO A 1 114 ? -11.406 -4.025 -0.695 1.00 94.06 114 PRO A CA 1
ATOM 805 C C . PRO A 1 114 ? -9.891 -3.788 -0.706 1.00 94.06 114 PRO A C 1
ATOM 807 O O . PRO A 1 114 ? -9.352 -3.038 0.106 1.00 94.06 114 PRO A O 1
ATOM 810 N N . VAL A 1 115 ? -9.225 -4.367 -1.703 1.00 95.94 115 VAL A N 1
ATOM 811 C CA . VAL A 1 115 ? -7.849 -4.049 -2.094 1.00 95.94 115 VAL A CA 1
ATOM 812 C C . VAL A 1 115 ? -7.866 -3.542 -3.530 1.00 95.94 115 VAL A C 1
ATOM 814 O O . VAL A 1 115 ? -8.337 -4.235 -4.432 1.00 95.94 115 VAL A O 1
ATOM 817 N N . ALA A 1 116 ? -7.365 -2.330 -3.751 1.00 97.50 116 ALA A N 1
ATOM 818 C CA . ALA A 1 116 ? -7.174 -1.774 -5.084 1.00 97.50 116 ALA A CA 1
ATOM 819 C C . ALA A 1 116 ? -5.738 -2.038 -5.547 1.00 97.50 116 ALA A C 1
ATOM 821 O O . ALA A 1 116 ? -4.809 -1.849 -4.766 1.00 97.50 116 ALA A O 1
ATOM 822 N N . GLY A 1 117 ? -5.549 -2.443 -6.800 1.00 97.19 117 GLY A N 1
ATOM 823 C CA . GLY A 1 117 ? -4.239 -2.681 -7.398 1.00 97.19 117 GLY A CA 1
ATOM 824 C C . GLY A 1 117 ? -4.120 -2.079 -8.794 1.00 97.19 117 GLY A C 1
ATOM 825 O O . GLY A 1 117 ? -5.095 -2.033 -9.536 1.00 97.19 117 GLY A O 1
ATOM 826 N N . THR A 1 118 ? -2.930 -1.613 -9.153 1.00 97.62 118 THR A N 1
ATOM 827 C CA . THR A 1 118 ? -2.578 -1.173 -10.512 1.00 97.62 118 THR A CA 1
ATOM 828 C C . THR A 1 118 ? -1.117 -1.514 -10.789 1.00 97.62 118 THR A C 1
ATOM 830 O O . THR A 1 118 ? -0.348 -1.781 -9.863 1.00 97.62 118 THR A O 1
ATOM 833 N N . ALA A 1 119 ? -0.715 -1.487 -12.052 1.00 97.00 119 ALA A N 1
ATOM 834 C CA . ALA A 1 119 ? 0.671 -1.638 -12.439 1.00 97.00 119 ALA A CA 1
ATOM 835 C C . ALA A 1 119 ? 1.055 -0.651 -13.541 1.00 97.00 119 ALA A C 1
ATOM 837 O O . ALA A 1 119 ? 0.208 -0.059 -14.210 1.00 97.00 119 ALA A O 1
ATOM 838 N N . ARG A 1 120 ? 2.357 -0.462 -13.723 1.00 93.69 120 ARG A N 1
ATOM 839 C CA . ARG A 1 120 ? 2.924 0.242 -14.871 1.00 93.69 120 ARG A CA 1
ATOM 840 C C . ARG A 1 120 ? 4.216 -0.416 -15.309 1.00 93.69 120 ARG A C 1
ATOM 842 O O . ARG A 1 120 ? 4.976 -0.913 -14.476 1.00 93.69 120 ARG A O 1
ATOM 849 N N . ASP A 1 121 ? 4.518 -0.290 -16.589 1.00 89.25 121 ASP A N 1
ATOM 850 C CA . ASP A 1 121 ? 5.865 -0.540 -17.080 1.00 89.25 121 ASP A CA 1
ATOM 851 C C . ASP A 1 121 ? 6.754 0.661 -16.720 1.00 89.25 121 ASP A C 1
ATOM 853 O O . ASP A 1 121 ? 6.467 1.814 -17.059 1.00 89.25 121 ASP A O 1
ATOM 857 N N . ALA A 1 122 ? 7.832 0.403 -15.987 1.00 75.75 122 ALA A N 1
ATOM 858 C CA . ALA A 1 122 ? 8.913 1.348 -15.766 1.00 75.75 122 ALA A CA 1
ATOM 859 C C . ALA A 1 122 ? 9.984 1.101 -16.839 1.00 75.75 122 ALA A C 1
ATOM 861 O O . ALA A 1 122 ? 10.484 -0.008 -17.005 1.00 75.75 122 ALA A O 1
ATOM 862 N N . GLN A 1 123 ? 10.281 2.145 -17.612 1.00 63.62 123 GLN A N 1
ATOM 863 C CA . GLN A 1 123 ? 11.138 2.101 -18.799 1.00 63.62 123 GLN A CA 1
ATOM 864 C C . GLN A 1 123 ? 12.491 1.403 -18.543 1.00 63.62 123 GLN A C 1
ATOM 866 O O . GLN A 1 123 ? 13.071 1.564 -17.468 1.00 63.62 123 GLN A O 1
ATOM 871 N N . GLU A 1 124 ? 12.998 0.678 -19.553 1.00 53.53 124 GLU A N 1
ATOM 872 C CA . GLU A 1 124 ? 14.312 0.013 -19.551 1.00 53.53 124 GLU A CA 1
ATOM 873 C C . GLU A 1 124 ? 15.410 0.947 -19.020 1.00 53.53 124 GLU A C 1
ATOM 875 O O . GLU A 1 124 ? 15.583 2.076 -19.496 1.00 53.53 124 GLU A O 1
ATOM 880 N N . LEU A 1 125 ? 16.172 0.481 -18.029 1.00 50.66 125 LEU A N 1
ATOM 881 C CA . LEU A 1 125 ? 17.288 1.253 -17.488 1.00 50.66 125 LEU A CA 1
ATOM 882 C C . LEU A 1 125 ? 18.340 1.478 -18.594 1.00 50.66 125 LEU A C 1
ATOM 884 O O . LEU A 1 125 ? 18.675 0.529 -19.317 1.00 50.66 125 LEU A O 1
ATOM 888 N N . PRO A 1 126 ? 18.918 2.692 -18.726 1.00 42.44 126 PRO A N 1
ATOM 889 C CA . PRO A 1 126 ? 19.962 2.948 -19.712 1.00 42.44 126 PRO A CA 1
ATOM 890 C C . PRO A 1 126 ? 21.134 1.982 -19.494 1.00 42.44 126 PRO A C 1
ATOM 892 O O . PRO A 1 126 ? 21.789 2.027 -18.455 1.00 42.44 126 PRO A O 1
ATOM 895 N N . GLY A 1 127 ? 21.390 1.104 -20.468 1.00 52.72 127 GLY A N 1
ATOM 896 C CA . GLY A 1 127 ? 22.419 0.060 -20.366 1.00 52.72 127 GLY A CA 1
ATOM 897 C C . GLY A 1 127 ? 21.921 -1.381 -20.516 1.00 52.72 127 GLY A C 1
ATOM 898 O O . GLY A 1 127 ? 22.719 -2.295 -20.330 1.00 52.72 127 GLY A O 1
ATOM 899 N N . GLY A 1 128 ? 20.650 -1.598 -20.879 1.00 48.34 128 GLY A N 1
ATOM 900 C CA . GLY A 1 128 ? 20.107 -2.941 -21.122 1.00 48.34 128 GLY A CA 1
ATOM 901 C C . GLY A 1 128 ? 19.666 -3.661 -19.847 1.00 48.34 128 GLY A C 1
ATOM 902 O O . GLY A 1 128 ? 19.708 -4.888 -19.790 1.00 48.34 128 GLY A O 1
ATOM 903 N N . GLY A 1 129 ? 19.273 -2.907 -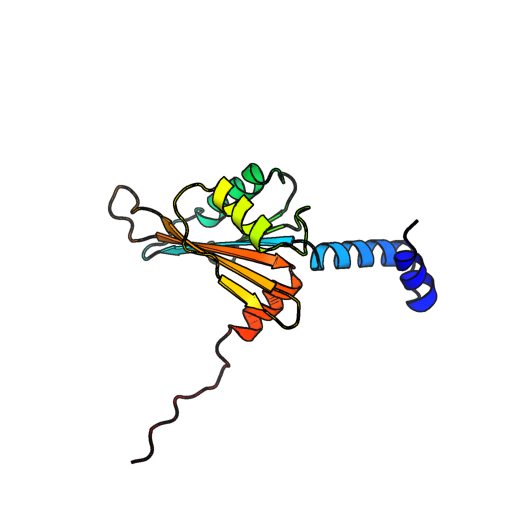18.815 1.00 53.41 129 GLY A N 1
ATOM 904 C CA . GLY A 1 129 ? 18.525 -3.471 -17.695 1.00 53.41 129 GLY A CA 1
ATOM 905 C C . GLY A 1 129 ? 17.119 -3.792 -18.186 1.00 53.41 129 GLY A C 1
ATOM 906 O O . GLY A 1 129 ? 16.461 -2.891 -18.705 1.00 53.41 129 GLY A O 1
ATOM 907 N N . GLY A 1 130 ? 16.733 -5.068 -18.096 1.00 62.16 130 GLY A N 1
ATOM 908 C CA . GLY A 1 130 ? 15.495 -5.622 -18.652 1.00 62.16 130 GLY A CA 1
ATOM 909 C C . GLY A 1 130 ? 14.218 -4.905 -18.212 1.00 62.16 130 GLY A C 1
ATOM 910 O O . GLY A 1 130 ? 14.249 -3.955 -17.428 1.00 62.16 130 GLY A O 1
ATOM 911 N N . ALA A 1 131 ? 13.085 -5.360 -18.742 1.00 75.25 131 ALA A N 1
ATOM 912 C CA . ALA A 1 131 ? 11.795 -4.749 -18.460 1.00 75.25 131 ALA A CA 1
ATOM 913 C C . ALA A 1 131 ? 11.533 -4.736 -16.947 1.00 75.25 131 ALA A C 1
ATOM 915 O O . ALA A 1 131 ? 11.707 -5.751 -16.268 1.00 75.25 131 ALA A O 1
ATOM 916 N N . VAL A 1 132 ? 11.135 -3.576 -16.423 1.00 86.94 132 VAL A N 1
ATOM 917 C CA . VAL A 1 132 ? 10.726 -3.424 -15.027 1.00 86.94 132 VAL A CA 1
ATOM 918 C C . VAL A 1 132 ? 9.234 -3.141 -15.010 1.00 86.94 132 VAL A C 1
ATOM 920 O O . VAL A 1 132 ? 8.781 -2.167 -15.606 1.00 86.94 132 VAL A O 1
ATOM 923 N N . LYS A 1 133 ? 8.466 -3.947 -14.289 1.00 92.75 133 LYS A N 1
ATOM 924 C CA . LYS A 1 133 ? 7.061 -3.687 -13.998 1.00 92.75 133 LYS A CA 1
ATOM 925 C C . LYS A 1 133 ? 6.917 -3.301 -12.533 1.00 92.75 133 LYS A C 1
ATOM 927 O O . LYS A 1 133 ? 7.411 -3.977 -11.635 1.00 92.75 133 LYS A O 1
ATOM 932 N N . VAL A 1 134 ? 6.270 -2.168 -12.286 1.00 94.19 134 VAL A N 1
ATOM 933 C CA . VAL A 1 134 ? 5.972 -1.687 -10.936 1.00 94.19 134 VAL A CA 1
ATOM 934 C C . VAL A 1 134 ? 4.506 -1.942 -10.670 1.00 94.19 134 VAL A C 1
ATOM 936 O O . VAL A 1 134 ? 3.648 -1.397 -11.358 1.00 94.19 134 VAL A O 1
ATOM 939 N N . HIS A 1 135 ? 4.234 -2.729 -9.644 1.00 96.44 135 HIS A N 1
ATOM 940 C CA . HIS A 1 135 ? 2.897 -2.986 -9.142 1.00 96.44 135 HIS A CA 1
ATOM 941 C C . HIS A 1 135 ? 2.669 -2.177 -7.874 1.00 96.44 135 HIS A C 1
ATOM 943 O O . HIS A 1 135 ? 3.589 -1.982 -7.075 1.00 96.44 135 HIS A O 1
ATOM 949 N N . MET A 1 136 ? 1.446 -1.706 -7.684 1.00 96.94 136 MET A N 1
ATOM 950 C CA . MET A 1 136 ? 1.035 -1.020 -6.472 1.00 96.94 136 MET A CA 1
ATOM 951 C C . MET A 1 136 ? -0.304 -1.516 -5.989 1.00 96.94 136 MET A C 1
ATOM 953 O O . MET A 1 136 ? -1.194 -1.795 -6.792 1.00 96.94 136 MET A O 1
ATOM 957 N N . TRP A 1 137 ? -0.472 -1.495 -4.672 1.00 97.62 137 TRP A N 1
ATOM 958 C CA . TRP A 1 137 ? -1.750 -1.768 -4.050 1.00 97.62 137 TRP A CA 1
ATOM 959 C C . TRP A 1 137 ? -2.063 -0.809 -2.910 1.00 97.62 137 TRP A C 1
ATOM 961 O O . TRP A 1 137 ? -1.163 -0.253 -2.280 1.00 97.62 137 TRP A O 1
ATOM 971 N N . ALA A 1 138 ? -3.355 -0.669 -2.631 1.00 97.81 138 ALA A N 1
ATOM 972 C CA . ALA A 1 138 ? -3.907 0.068 -1.508 1.00 97.81 138 ALA A CA 1
ATOM 973 C C . ALA A 1 138 ? -5.017 -0.748 -0.838 1.00 97.81 138 ALA A C 1
ATOM 975 O O . ALA A 1 138 ? -5.887 -1.301 -1.514 1.00 97.81 138 ALA A O 1
ATOM 976 N N . GLY A 1 139 ? -5.002 -0.798 0.486 1.00 96.75 139 GLY A N 1
ATOM 977 C CA . GLY A 1 139 ? -6.011 -1.467 1.296 1.00 96.75 139 GLY A CA 1
ATOM 978 C C . GLY A 1 139 ? -5.650 -1.384 2.771 1.00 96.75 139 GLY A C 1
ATOM 979 O O . GLY A 1 139 ? -4.526 -1.033 3.124 1.00 96.75 139 GLY A O 1
ATOM 980 N N . VAL A 1 140 ? -6.589 -1.711 3.654 1.00 95.00 140 VAL A N 1
ATOM 981 C CA . VAL A 1 140 ? -6.269 -1.817 5.084 1.00 95.00 140 VAL A CA 1
ATOM 982 C C . VAL A 1 140 ? -5.351 -3.014 5.338 1.00 95.00 140 VAL A C 1
ATOM 984 O O . VAL A 1 140 ? -5.374 -3.991 4.580 1.00 95.00 140 VAL A O 1
ATOM 987 N N . ALA A 1 141 ? -4.551 -2.978 6.407 1.00 88.44 141 ALA A N 1
ATOM 988 C CA . ALA A 1 141 ? -3.574 -4.038 6.682 1.00 88.44 141 ALA A CA 1
ATOM 989 C C . ALA A 1 141 ? -4.221 -5.439 6.719 1.00 88.44 141 ALA A C 1
ATOM 991 O O . ALA A 1 141 ? -3.690 -6.391 6.141 1.00 88.44 141 ALA A O 1
ATOM 992 N N . TYR A 1 142 ? -5.411 -5.565 7.318 1.00 88.38 142 TYR A N 1
ATOM 993 C CA . TYR A 1 142 ? -6.164 -6.824 7.320 1.00 88.38 142 TYR A CA 1
ATOM 994 C C . TYR A 1 142 ? -6.624 -7.282 5.930 1.00 88.38 142 TYR A C 1
ATOM 996 O O . TYR A 1 142 ? -6.567 -8.480 5.641 1.00 88.38 142 TYR A O 1
ATOM 1004 N N . ALA A 1 143 ? -7.050 -6.359 5.066 1.00 91.50 143 ALA A N 1
ATOM 1005 C CA . ALA A 1 143 ? -7.456 -6.677 3.701 1.00 91.50 143 ALA A CA 1
ATOM 1006 C C . ALA A 1 143 ? -6.261 -7.173 2.879 1.00 91.50 143 ALA A C 1
ATOM 1008 O O . ALA A 1 143 ? -6.406 -8.133 2.129 1.00 91.50 143 ALA A O 1
ATOM 1009 N N . PHE A 1 144 ? -5.057 -6.627 3.088 1.00 88.19 144 PHE A N 1
ATOM 1010 C CA . PHE A 1 144 ? -3.845 -7.168 2.466 1.00 88.19 144 PHE A CA 1
ATOM 1011 C C . PHE A 1 144 ? -3.510 -8.584 2.918 1.00 88.19 144 PHE A C 1
ATOM 1013 O O . PHE A 1 144 ? -3.173 -9.428 2.088 1.00 88.19 144 PHE A O 1
ATOM 1020 N N . VAL A 1 145 ? -3.625 -8.871 4.216 1.00 86.75 145 VAL A N 1
ATOM 1021 C CA . VAL A 1 145 ? -3.388 -10.225 4.734 1.00 86.75 145 VAL A CA 1
ATOM 1022 C C . VAL A 1 145 ? -4.406 -11.213 4.162 1.00 86.75 145 VAL A C 1
ATOM 1024 O O . VAL A 1 145 ? -4.026 -12.320 3.778 1.00 86.75 145 VAL A O 1
ATOM 1027 N N . ALA 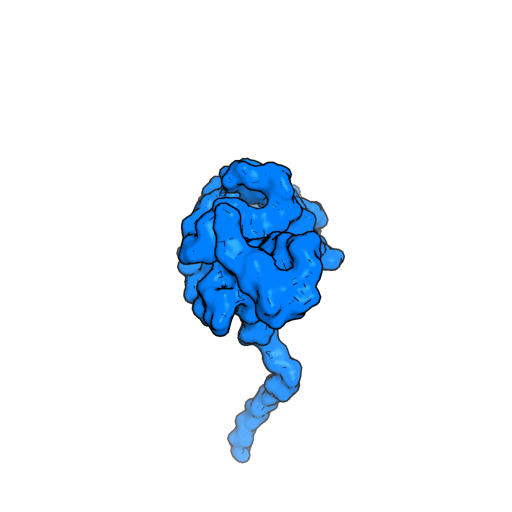A 1 146 ? -5.683 -10.829 4.087 1.00 88.69 146 ALA A N 1
ATOM 1028 C CA . ALA A 1 146 ? -6.726 -11.648 3.476 1.00 88.69 146 ALA A CA 1
ATOM 1029 C C . ALA A 1 146 ? -6.448 -11.873 1.983 1.00 88.69 146 ALA A C 1
ATOM 1031 O O . ALA A 1 146 ? -6.377 -13.019 1.546 1.00 88.69 146 ALA A O 1
ATOM 1032 N N . TYR A 1 147 ? -6.163 -10.801 1.241 1.00 87.19 147 TYR A N 1
ATOM 1033 C CA . TYR A 1 147 ? -5.821 -10.852 -0.179 1.00 87.19 147 TYR A CA 1
ATOM 1034 C C . TYR A 1 147 ? -4.639 -11.786 -0.452 1.00 87.19 147 TYR A C 1
ATOM 1036 O O . TYR A 1 147 ? -4.738 -12.665 -1.299 1.00 87.19 147 TYR A O 1
ATOM 1044 N N . ALA A 1 148 ? -3.540 -11.667 0.299 1.00 84.88 148 ALA A N 1
ATOM 1045 C CA . ALA A 1 148 ? -2.366 -12.519 0.117 1.00 84.88 148 ALA A CA 1
ATOM 1046 C C . ALA A 1 148 ? -2.662 -14.004 0.390 1.00 84.88 148 ALA A C 1
ATOM 1048 O O . ALA A 1 148 ? -2.116 -14.877 -0.280 1.00 84.88 148 ALA A O 1
ATOM 1049 N N . ARG A 1 149 ? -3.537 -14.307 1.358 1.00 86.75 149 ARG A N 1
ATOM 1050 C CA . ARG A 1 149 ? -3.955 -15.684 1.672 1.00 86.75 149 ARG A CA 1
ATOM 1051 C C . ARG A 1 149 ? -4.899 -16.263 0.625 1.00 86.75 149 ARG A C 1
ATOM 1053 O O . ARG A 1 149 ? -4.790 -17.443 0.315 1.00 86.75 149 ARG A O 1
ATOM 1060 N N . GLU A 1 150 ? -5.816 -15.450 0.112 1.00 84.00 150 GLU A N 1
ATOM 1061 C CA . GLU A 1 150 ? -6.787 -15.834 -0.917 1.00 84.00 150 GLU A CA 1
ATOM 1062 C C . GLU A 1 150 ? -6.129 -15.960 -2.302 1.00 84.00 150 GLU A C 1
ATOM 1064 O O . GLU A 1 150 ? -6.515 -16.820 -3.091 1.00 84.00 150 GLU A O 1
ATOM 1069 N N . ALA A 1 151 ? -5.108 -15.142 -2.581 1.00 71.81 151 ALA A N 1
ATOM 1070 C CA . ALA A 1 151 ? -4.333 -15.166 -3.820 1.00 71.81 151 ALA A CA 1
ATOM 1071 C C . ALA A 1 151 ? -3.212 -16.222 -3.827 1.00 71.81 151 ALA A C 1
ATOM 1073 O O . ALA A 1 151 ? -2.718 -16.581 -4.898 1.00 71.81 151 ALA A O 1
ATOM 1074 N N . ALA A 1 152 ? -2.789 -16.726 -2.661 1.00 54.22 152 ALA A N 1
ATOM 1075 C CA . ALA A 1 152 ? -1.778 -17.773 -2.592 1.00 54.22 152 ALA A CA 1
ATOM 1076 C C . ALA A 1 152 ? -2.303 -19.072 -3.237 1.00 54.22 152 ALA A C 1
ATOM 1078 O O . ALA A 1 152 ? -3.393 -19.536 -2.889 1.00 54.22 152 ALA A O 1
ATOM 1079 N N . PRO A 1 153 ? -1.541 -19.713 -4.145 1.00 42.94 153 PRO A N 1
ATOM 1080 C CA . PRO A 1 153 ? -1.928 -21.009 -4.681 1.00 42.94 153 PRO A CA 1
ATOM 1081 C C . PRO A 1 153 ? -2.030 -22.015 -3.532 1.00 42.94 153 PRO A C 1
ATOM 1083 O O . PRO A 1 153 ? -1.098 -22.164 -2.741 1.00 42.94 153 PRO A O 1
ATOM 1086 N N . VAL A 1 154 ? -3.167 -22.711 -3.438 1.00 4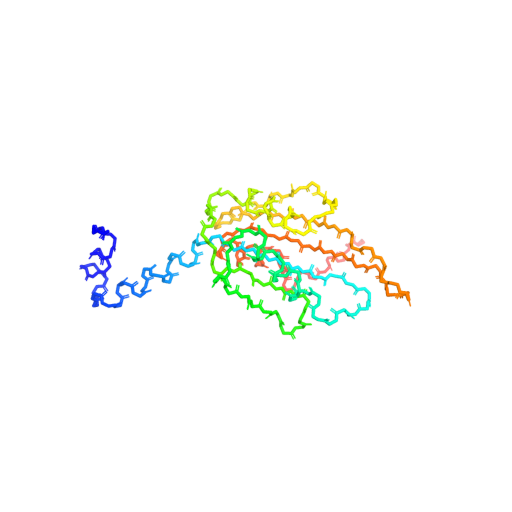4.22 154 VAL A N 1
ATOM 1087 C CA . VAL A 1 154 ? -3.383 -23.751 -2.424 1.00 44.22 154 VAL A CA 1
ATOM 1088 C C . VAL A 1 154 ? -2.267 -24.797 -2.555 1.00 44.22 154 VAL A C 1
ATOM 1090 O O . VAL A 1 154 ? -2.165 -25.442 -3.607 1.00 44.22 154 VAL A O 1
ATOM 1093 N N . PRO A 1 155 ? -1.430 -25.009 -1.521 1.00 37.22 155 PRO A N 1
ATOM 1094 C CA . PRO A 1 155 ? -0.419 -26.055 -1.558 1.00 37.22 155 PRO A CA 1
ATOM 1095 C C . PRO A 1 155 ? -1.123 -27.410 -1.694 1.00 37.22 155 PRO A C 1
ATOM 1097 O O . PRO A 1 155 ? -1.850 -27.825 -0.795 1.00 37.22 155 PRO A O 1
ATOM 1100 N N . GLY A 1 156 ? -0.935 -28.091 -2.828 1.00 44.16 156 GLY A N 1
ATOM 1101 C CA . GLY A 1 156 ? -1.494 -29.428 -3.066 1.00 44.16 156 GLY A CA 1
ATOM 1102 C C . GLY A 1 156 ? -2.615 -29.527 -4.104 1.00 44.16 156 GLY A C 1
ATOM 1103 O O . GLY A 1 156 ? -3.164 -30.614 -4.272 1.00 44.16 156 GLY A O 1
ATOM 1104 N N . ALA A 1 157 ? -2.926 -28.466 -4.855 1.00 40.56 157 ALA A N 1
ATOM 1105 C CA . ALA A 1 157 ? -3.705 -28.604 -6.088 1.00 40.56 157 ALA A CA 1
ATOM 1106 C C . ALA A 1 157 ? -2.835 -29.244 -7.192 1.00 40.56 157 ALA A C 1
ATOM 1108 O O . ALA A 1 157 ? -2.403 -28.586 -8.137 1.00 40.56 157 ALA A O 1
ATOM 1109 N N . CYS A 1 158 ? -2.522 -30.535 -7.037 1.00 36.91 158 CYS A N 1
ATOM 1110 C CA . CYS A 1 158 ? -1.959 -31.345 -8.107 1.00 36.91 158 CYS A CA 1
ATOM 1111 C C . CYS A 1 158 ? -2.889 -31.265 -9.319 1.00 36.91 158 CYS A C 1
ATOM 1113 O O . CYS A 1 158 ? -4.095 -31.494 -9.212 1.00 36.91 158 CYS A O 1
ATOM 1115 N N . SER A 1 159 ? -2.295 -30.937 -10.462 1.00 43.97 159 SER A N 1
ATOM 1116 C CA . SER A 1 159 ? -2.885 -31.028 -11.788 1.00 43.97 159 SER A CA 1
ATOM 1117 C C . SER A 1 159 ? -3.630 -32.352 -11.941 1.00 43.97 159 SER A C 1
ATOM 1119 O O . SER A 1 159 ? -3.028 -33.423 -11.986 1.00 43.97 159 SER A O 1
ATOM 1121 N N . GLY A 1 160 ? -4.958 -32.273 -12.013 1.00 37.94 160 GLY A N 1
ATOM 1122 C CA . GLY A 1 160 ? -5.777 -33.392 -12.445 1.00 37.94 160 GLY A CA 1
ATOM 1123 C C . GLY A 1 160 ? -5.383 -33.760 -13.870 1.00 37.94 160 GLY A C 1
ATOM 1124 O O . GLY A 1 160 ? -5.663 -33.012 -14.806 1.00 37.94 160 GLY A O 1
ATOM 1125 N N . GLU A 1 161 ? -4.703 -34.893 -14.027 1.00 38.09 161 GLU A N 1
ATOM 1126 C CA . GLU A 1 161 ? -4.573 -35.565 -15.315 1.00 38.09 161 GLU A CA 1
ATOM 1127 C C . GLU A 1 161 ? -5.970 -35.764 -15.927 1.00 38.09 161 GLU A C 1
ATOM 1129 O O . GLU A 1 161 ? -6.892 -36.203 -15.229 1.00 38.09 161 GLU A O 1
ATOM 1134 N N . PRO A 1 162 ? -6.161 -35.482 -17.225 1.00 41.31 162 PRO A N 1
ATOM 1135 C CA . PRO A 1 162 ? -7.390 -35.854 -17.896 1.00 41.31 162 PRO A CA 1
ATOM 1136 C C . PRO A 1 162 ? -7.422 -37.379 -18.037 1.00 41.31 162 PRO A C 1
ATOM 1138 O O . PRO A 1 162 ? -6.555 -37.975 -18.682 1.00 41.31 162 PRO A O 1
ATOM 1141 N N . ALA A 1 163 ? -8.433 -38.008 -17.436 1.00 46.75 163 ALA A N 1
ATOM 1142 C CA . ALA A 1 163 ? -8.750 -39.406 -17.690 1.00 46.75 163 ALA A CA 1
ATOM 1143 C C . ALA A 1 163 ? -8.959 -39.609 -19.202 1.00 46.75 163 ALA A C 1
ATOM 1145 O O . ALA A 1 163 ? -9.769 -38.913 -19.821 1.00 46.75 163 ALA A O 1
ATOM 1146 N N . ARG A 1 164 ? -8.184 -40.529 -19.780 1.00 51.28 164 ARG A N 1
ATOM 1147 C CA . ARG A 1 164 ? -8.424 -41.087 -21.114 1.00 51.28 164 ARG A CA 1
ATOM 1148 C C . ARG A 1 164 ? -9.523 -42.136 -21.063 1.00 51.28 164 ARG A C 1
ATOM 1150 O O . ARG A 1 164 ? -9.577 -42.863 -20.046 1.00 51.28 164 ARG A O 1
#

pLDDT: mean 84.45, std 16.38, range [36.91, 97.88]

Sequence (164 aa):
MSDESQDLVLEGGLTWAEAVELRGLLDDMFAMMLSVTVEADVPVPGLAEQLALLVRTGIGEPHCRIQLSEDGLSAAIGPTGLDAELPLAALAAAAGALGGTWEDPVVTGTAMGPVAGTARDAQELPGGGGAVKVHMWAGVAYAFVAYAREAAPVPGACSGEPAR